Protein AF-A0A3N1UM34-F1 (afdb_monomer_lite)

Foldseek 3Di:
DDDPPPPPPQDAQFALDLVSLLVLCCVQPVVCNVVLVVQCVVLVVVCVVVVHCVSVSVSSLVSSLVSLQSSPVVSVVLLVVLVVCLVPDDDPVVNVVSVVVNVVSSVVSSVSSVHPPDDD

Sequence (120 aa):
MSQPAHEPAVVPQPPVQAEAIRIVLAQVAPHLLPQFDQDRAAATARARAETSPTPLRVFAEAWAVEVAIARHPETVTRLRELEAAAVEETDVRAAMEIAAEVSAIRRAAAAEAGVGGAAR

Secondary structure (DSSP, 8-state):
-PPP--PPPPPPPPPS-HHHHHHHHHHH-GGGHHHHHHHHHHHHHHHHHTT-SHHHHHHHHHHHHHHHHHT-HHHHHHHHHHHHHHHH---HHHHHHHHHHHHHHHHHHHHHTT-SS---

Structure (mmCIF, N/CA/C/O backbone):
data_AF-A0A3N1UM34-F1
#
_entry.id   AF-A0A3N1UM34-F1
#
loop_
_atom_site.group_PDB
_atom_site.id
_atom_site.type_symbol
_atom_site.label_atom_id
_atom_site.label_alt_id
_atom_site.label_comp_id
_atom_site.label_asym_id
_atom_site.label_entity_id
_atom_site.label_seq_id
_atom_site.pdbx_PDB_ins_code
_atom_site.Cartn_x
_atom_site.Cartn_y
_atom_site.Cartn_z
_atom_site.occupancy
_atom_site.B_iso_or_equiv
_atom_site.auth_seq_id
_atom_site.auth_comp_id
_atom_site.auth_asym_id
_atom_site.auth_atom_id
_atom_site.pdbx_PDB_model_num
ATOM 1 N N . MET A 1 1 ? -31.577 -25.358 14.833 1.00 39.88 1 MET A N 1
ATOM 2 C CA . MET A 1 1 ? -30.243 -25.611 14.252 1.00 39.88 1 MET A CA 1
ATOM 3 C C . MET A 1 1 ? -29.722 -24.277 13.756 1.00 39.88 1 MET A C 1
ATOM 5 O O . MET A 1 1 ? -30.267 -23.765 12.789 1.00 39.88 1 MET A O 1
ATOM 9 N N . SER A 1 2 ? -28.792 -23.657 14.480 1.00 44.78 2 SER A N 1
ATOM 10 C CA . SE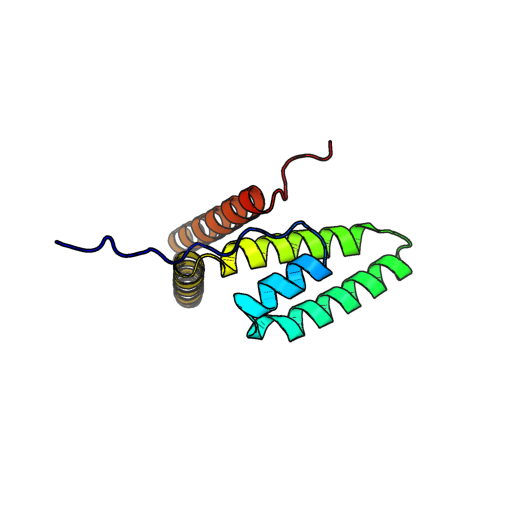R A 1 2 ? -28.229 -22.358 14.102 1.00 44.78 2 SER A CA 1
ATOM 11 C C . SER A 1 2 ? -27.140 -22.591 13.061 1.00 44.78 2 SER A C 1
ATOM 13 O O . SER A 1 2 ? -26.180 -23.310 13.326 1.00 44.78 2 SER A O 1
ATOM 15 N N . GLN A 1 3 ? -27.332 -22.051 11.862 1.00 45.94 3 GLN A N 1
ATOM 16 C CA . GLN A 1 3 ? -26.333 -22.088 10.801 1.00 45.94 3 GLN A CA 1
ATOM 17 C C . GLN A 1 3 ? -25.146 -21.211 11.232 1.00 45.94 3 GLN A C 1
ATOM 19 O O . GLN A 1 3 ? -25.390 -20.085 11.675 1.00 45.94 3 GLN A O 1
ATOM 24 N N . PRO A 1 4 ? -23.889 -21.691 11.179 1.00 48.09 4 PRO A N 1
ATOM 25 C CA . PRO A 1 4 ? -22.754 -20.833 11.479 1.00 48.09 4 PRO A CA 1
ATOM 26 C C . PRO A 1 4 ? -22.737 -19.720 10.432 1.00 48.09 4 PRO A C 1
ATOM 28 O O . PRO A 1 4 ? -22.865 -19.995 9.236 1.00 48.09 4 PRO A O 1
ATOM 31 N N . ALA A 1 5 ? -22.653 -18.470 10.889 1.00 50.97 5 ALA A N 1
ATOM 32 C CA . ALA A 1 5 ? -22.447 -17.330 10.013 1.00 50.97 5 ALA A CA 1
ATOM 33 C C . ALA A 1 5 ? -21.208 -17.630 9.161 1.00 50.97 5 ALA A C 1
ATOM 35 O O . ALA A 1 5 ? -20.115 -17.810 9.694 1.00 50.97 5 ALA A O 1
ATOM 36 N N . HIS A 1 6 ? -21.400 -17.796 7.854 1.00 49.53 6 HIS A N 1
ATOM 37 C CA . HIS A 1 6 ? -20.294 -17.938 6.924 1.00 49.53 6 HIS A CA 1
ATOM 38 C C . HIS A 1 6 ? -19.633 -16.565 6.861 1.00 49.53 6 HIS A C 1
ATOM 40 O O . HIS A 1 6 ? -20.128 -15.676 6.169 1.00 49.53 6 HIS A O 1
ATOM 46 N N . GLU A 1 7 ? -18.583 -16.360 7.657 1.00 56.12 7 GLU A N 1
ATOM 47 C CA . GLU A 1 7 ? -17.680 -15.237 7.439 1.00 56.12 7 GLU A CA 1
ATOM 48 C C . GLU A 1 7 ? -17.244 -15.321 5.970 1.00 56.12 7 GLU A C 1
ATOM 50 O O . GLU A 1 7 ? -16.780 -16.384 5.539 1.00 56.12 7 GLU A O 1
ATOM 55 N N . PRO A 1 8 ? -17.497 -14.284 5.152 1.00 56.66 8 PRO A N 1
ATOM 56 C CA . PRO A 1 8 ? -17.154 -14.338 3.743 1.00 56.66 8 PRO A CA 1
ATOM 57 C C . PRO A 1 8 ? -15.656 -14.613 3.625 1.00 56.66 8 PRO A C 1
ATOM 59 O O . PRO A 1 8 ? -14.844 -13.918 4.232 1.00 56.66 8 PRO A O 1
ATOM 62 N N . ALA A 1 9 ? -15.300 -15.659 2.876 1.00 62.03 9 ALA A N 1
ATOM 63 C CA . ALA A 1 9 ? -13.910 -16.030 2.672 1.00 62.03 9 ALA A CA 1
ATOM 64 C C . ALA A 1 9 ? -13.141 -14.822 2.123 1.00 62.03 9 ALA A C 1
ATOM 66 O O . ALA A 1 9 ? -13.460 -14.314 1.045 1.00 62.03 9 ALA A O 1
ATOM 67 N N . VAL A 1 10 ? -12.148 -14.358 2.884 1.00 80.00 10 VAL A N 1
ATOM 68 C CA . VAL A 1 10 ? -11.280 -13.251 2.482 1.00 80.00 10 VAL A CA 1
ATOM 69 C C . VAL A 1 10 ? -10.670 -13.609 1.127 1.00 80.00 10 VAL A C 1
ATOM 71 O O . VAL A 1 10 ? -10.092 -14.689 0.969 1.00 80.00 10 VAL A O 1
ATOM 74 N N . VAL A 1 11 ? -10.812 -12.719 0.136 1.00 91.88 11 VAL A N 1
ATOM 75 C CA . VAL A 1 11 ? -10.152 -12.862 -1.176 1.00 91.88 11 VAL A CA 1
ATOM 76 C C . VAL A 1 11 ? -8.675 -13.185 -0.918 1.00 91.88 11 VAL A C 1
ATOM 78 O O . VAL A 1 11 ? -8.121 -12.567 -0.022 1.00 91.88 11 VAL A O 1
ATOM 81 N N . PRO A 1 12 ? -8.005 -14.134 -1.589 1.00 94.31 12 PRO A N 1
ATOM 82 C CA . PRO A 1 12 ? -6.597 -14.438 -1.298 1.00 94.31 12 PRO A CA 1
ATOM 83 C C . PRO A 1 12 ? -5.626 -13.310 -1.684 1.00 94.31 12 PRO A C 1
ATOM 85 O O . PRO A 1 12 ? -5.909 -12.530 -2.595 1.00 94.31 12 PRO A O 1
ATOM 88 N N . GLN A 1 13 ? -4.458 -13.248 -1.030 1.00 96.69 13 GLN A N 1
ATOM 89 C CA . GLN A 1 13 ? -3.394 -12.307 -1.406 1.00 96.69 13 GLN A CA 1
ATOM 90 C C . GLN A 1 13 ? -2.863 -12.671 -2.799 1.00 96.69 13 GLN A C 1
ATOM 92 O O . GLN A 1 13 ? -2.467 -13.824 -3.007 1.00 96.69 13 GLN A O 1
ATOM 97 N N . PRO A 1 14 ? -2.826 -11.734 -3.765 1.00 96.81 14 PRO A N 1
ATOM 98 C CA . PRO A 1 14 ? -2.234 -12.015 -5.062 1.00 96.81 14 PRO A CA 1
ATOM 99 C C . PRO A 1 14 ? -0.706 -12.135 -4.956 1.00 96.81 14 PRO A C 1
ATOM 101 O O . PRO A 1 14 ? -0.091 -11.520 -4.082 1.00 96.81 14 PRO A O 1
ATOM 104 N N . PRO A 1 15 ? -0.056 -12.853 -5.888 1.00 96.88 15 PRO A N 1
ATOM 105 C CA . PRO A 1 15 ? 1.387 -12.731 -6.061 1.00 96.88 15 PRO A CA 1
ATOM 106 C C . PRO A 1 15 ? 1.762 -11.277 -6.394 1.00 96.88 15 PRO A C 1
ATOM 108 O O . PRO A 1 15 ? 0.976 -10.565 -7.023 1.00 96.88 15 PRO A O 1
ATOM 111 N N . VAL A 1 16 ? 2.981 -10.858 -6.033 1.00 96.81 16 VAL A N 1
ATOM 112 C CA . VAL A 1 16 ? 3.510 -9.494 -6.247 1.00 96.81 16 VAL A CA 1
ATOM 113 C C . VAL A 1 16 ? 3.833 -9.257 -7.734 1.00 96.81 16 VAL A C 1
ATOM 115 O O . VAL A 1 16 ? 4.981 -9.155 -8.158 1.00 96.81 16 VAL A O 1
ATOM 118 N N . GLN A 1 17 ? 2.787 -9.243 -8.558 1.00 96.25 17 GLN A N 1
ATOM 119 C CA . GLN A 1 17 ? 2.810 -9.097 -10.009 1.00 96.25 17 GLN A CA 1
ATOM 120 C C . GLN A 1 17 ? 1.683 -8.154 -10.424 1.00 96.25 17 GLN A C 1
ATOM 122 O O . GLN A 1 17 ? 0.533 -8.357 -10.039 1.00 96.25 17 GLN A O 1
ATOM 127 N N . ALA A 1 18 ? 1.997 -7.151 -11.248 1.00 95.69 18 ALA A N 1
ATOM 128 C CA . ALA A 1 18 ? 1.075 -6.060 -11.569 1.00 95.69 18 ALA A CA 1
ATOM 129 C C . ALA A 1 18 ? -0.312 -6.536 -12.041 1.00 95.69 18 ALA A C 1
ATOM 131 O O . ALA A 1 18 ? -1.324 -6.032 -11.567 1.00 95.69 18 ALA A O 1
ATOM 132 N N . GLU A 1 19 ? -0.380 -7.522 -12.940 1.00 97.69 19 GLU A N 1
ATOM 133 C CA . GLU A 1 19 ? -1.673 -7.980 -13.462 1.00 97.69 19 GLU A CA 1
ATOM 134 C C . GLU A 1 19 ? -2.491 -8.749 -12.415 1.00 97.69 19 GLU A C 1
ATOM 136 O O . GLU A 1 19 ? -3.688 -8.514 -12.271 1.00 97.69 19 GLU A O 1
ATOM 141 N N . ALA A 1 20 ? -1.847 -9.609 -11.619 1.00 98.06 20 ALA A N 1
ATOM 142 C CA . ALA A 1 20 ? -2.522 -10.331 -10.541 1.00 98.06 20 ALA A CA 1
ATOM 143 C C . ALA A 1 20 ? -3.058 -9.372 -9.467 1.00 98.06 20 ALA A C 1
ATOM 145 O O . ALA A 1 20 ? -4.188 -9.522 -9.002 1.00 98.06 20 ALA A O 1
ATOM 146 N N . ILE A 1 21 ? -2.270 -8.348 -9.127 1.00 98.56 21 ILE A N 1
ATOM 147 C CA . ILE A 1 21 ? -2.674 -7.271 -8.222 1.00 98.56 21 ILE A CA 1
ATOM 148 C C . ILE A 1 21 ? -3.887 -6.533 -8.791 1.00 98.56 21 ILE A C 1
ATOM 150 O O . ILE A 1 21 ? -4.878 -6.373 -8.086 1.00 98.56 21 ILE A O 1
ATOM 154 N N . ARG A 1 22 ? -3.856 -6.139 -10.070 1.00 98.31 22 ARG A N 1
ATOM 155 C CA . ARG A 1 22 ? -4.958 -5.414 -10.723 1.00 98.31 22 ARG A CA 1
ATOM 156 C C . ARG A 1 22 ? -6.271 -6.205 -10.710 1.00 98.31 22 ARG A C 1
ATOM 158 O O . ARG A 1 22 ? -7.323 -5.622 -10.457 1.00 98.31 22 ARG A O 1
ATOM 165 N N . ILE A 1 23 ? -6.214 -7.521 -10.940 1.00 98.25 23 ILE A N 1
ATOM 166 C CA . ILE A 1 23 ? -7.383 -8.419 -10.900 1.00 98.25 23 ILE A CA 1
ATOM 167 C C . ILE A 1 23 ? -8.021 -8.454 -9.508 1.00 98.25 23 ILE A C 1
ATOM 169 O O . ILE A 1 23 ? -9.247 -8.395 -9.392 1.00 98.25 23 ILE A O 1
ATOM 173 N N . VAL A 1 24 ? -7.216 -8.557 -8.447 1.00 98.12 24 VAL A N 1
ATOM 174 C CA . VAL A 1 24 ? -7.737 -8.549 -7.072 1.00 98.12 24 VAL A CA 1
ATOM 175 C C . VAL A 1 24 ? -8.218 -7.153 -6.684 1.00 98.12 24 VAL A C 1
ATOM 177 O O . VAL A 1 24 ? -9.295 -7.017 -6.109 1.00 98.12 24 VAL A O 1
ATOM 180 N N . LEU A 1 25 ? -7.486 -6.105 -7.064 1.00 97.94 25 LEU A N 1
ATOM 181 C CA . LEU A 1 25 ? -7.846 -4.715 -6.790 1.00 97.94 25 LEU A CA 1
ATOM 182 C C . LEU A 1 25 ? -9.214 -4.351 -7.380 1.00 97.94 25 LEU A C 1
ATOM 184 O O . LEU A 1 25 ? -10.004 -3.678 -6.725 1.00 97.94 25 LEU A O 1
ATOM 188 N N . ALA A 1 26 ? -9.537 -4.858 -8.573 1.00 97.94 26 ALA A N 1
ATOM 189 C CA . ALA A 1 26 ? -10.852 -4.683 -9.184 1.00 97.94 26 ALA A CA 1
ATOM 190 C C . ALA A 1 26 ? -12.004 -5.283 -8.355 1.00 97.94 26 ALA A C 1
ATOM 192 O O . ALA A 1 26 ? -13.138 -4.825 -8.476 1.00 97.94 26 ALA A O 1
ATOM 193 N N . GLN A 1 27 ? -11.727 -6.286 -7.516 1.00 96.69 27 GLN A N 1
ATOM 194 C CA . GLN A 1 27 ? -12.720 -6.919 -6.645 1.00 96.69 27 GLN A CA 1
ATOM 195 C C . GLN A 1 27 ? -12.862 -6.178 -5.314 1.00 96.69 27 GLN A C 1
ATOM 197 O O . GLN A 1 27 ? -13.980 -5.974 -4.850 1.00 96.69 27 GLN A O 1
ATOM 202 N N . VAL A 1 28 ? -11.743 -5.770 -4.703 1.00 96.31 28 VAL A N 1
ATOM 203 C CA . VAL A 1 28 ? -11.738 -5.253 -3.320 1.00 96.31 28 VAL A CA 1
ATOM 204 C C . VAL A 1 28 ? -11.761 -3.728 -3.224 1.00 96.31 28 VAL A C 1
ATOM 206 O O . VAL A 1 28 ? -12.310 -3.173 -2.278 1.00 96.31 28 VAL A O 1
ATOM 209 N N . ALA A 1 29 ? -11.202 -3.027 -4.210 1.00 96.44 29 ALA A N 1
ATOM 210 C CA . ALA A 1 29 ? -11.146 -1.568 -4.238 1.00 96.44 29 ALA A CA 1
ATOM 211 C C . ALA A 1 29 ? -11.122 -1.035 -5.685 1.00 96.44 29 ALA A C 1
ATOM 213 O O . ALA A 1 29 ? -10.154 -0.392 -6.099 1.00 96.44 29 ALA A O 1
ATOM 214 N N . PRO A 1 30 ? -12.197 -1.240 -6.476 1.00 97.62 30 PRO A N 1
ATOM 215 C CA . PRO A 1 30 ? -12.235 -0.844 -7.889 1.00 97.62 30 PRO A CA 1
ATOM 216 C C . PRO A 1 30 ? -12.021 0.660 -8.113 1.00 97.62 30 PRO A C 1
ATOM 218 O O . PRO A 1 30 ? -11.524 1.069 -9.160 1.00 97.62 30 PRO A O 1
ATOM 221 N N . HIS A 1 31 ? -12.343 1.490 -7.117 1.00 97.25 31 HIS A N 1
ATOM 222 C CA . HIS A 1 31 ? -12.107 2.934 -7.145 1.00 97.25 31 HIS A CA 1
ATOM 223 C C . HIS A 1 31 ? -10.615 3.314 -7.189 1.00 97.25 31 HIS A C 1
ATOM 225 O O . HIS A 1 31 ? -10.297 4.431 -7.588 1.00 97.25 31 HIS A O 1
ATOM 231 N N . LEU A 1 32 ? -9.703 2.401 -6.830 1.00 97.56 32 LEU A N 1
ATOM 232 C CA . LEU A 1 32 ? -8.253 2.613 -6.884 1.00 97.56 32 LEU A CA 1
ATOM 233 C C . LEU A 1 32 ? -7.626 2.229 -8.234 1.00 97.56 32 LEU A C 1
ATOM 235 O O . LEU A 1 32 ? -6.462 2.548 -8.470 1.00 97.56 32 LEU A O 1
ATOM 239 N N . LEU A 1 33 ? -8.370 1.590 -9.148 1.00 98.50 33 LEU A N 1
ATOM 240 C CA . LEU A 1 33 ? -7.850 1.185 -10.463 1.00 98.50 33 LEU A CA 1
ATOM 241 C C . LEU A 1 33 ? -7.261 2.348 -11.287 1.00 98.50 33 LEU A C 1
ATOM 243 O O . LEU A 1 33 ? -6.198 2.154 -11.878 1.00 98.50 33 LEU A O 1
ATOM 247 N N . PRO A 1 34 ? -7.867 3.556 -11.321 1.00 98.56 34 PRO A N 1
ATOM 248 C CA . PRO A 1 34 ? -7.269 4.682 -12.033 1.00 98.56 34 PRO A CA 1
ATOM 249 C C . PRO A 1 34 ? -5.903 5.087 -11.465 1.00 98.56 34 PRO A C 1
ATOM 251 O O . PRO A 1 34 ? -4.980 5.337 -12.237 1.00 98.56 34 PRO A O 1
ATOM 254 N N . GLN A 1 35 ? -5.752 5.105 -10.135 1.00 98.69 35 GLN A N 1
ATOM 255 C CA . GLN A 1 35 ? -4.478 5.424 -9.484 1.00 98.69 35 GLN A CA 1
ATOM 256 C C . GLN A 1 35 ? -3.436 4.333 -9.754 1.00 98.69 35 GLN A C 1
ATOM 258 O O . GLN A 1 35 ? -2.300 4.642 -10.102 1.00 98.69 35 GLN A O 1
ATOM 263 N N . PHE A 1 36 ? -3.836 3.060 -9.690 1.00 98.69 36 PHE A N 1
ATOM 264 C CA . PHE A 1 36 ? -2.974 1.929 -10.038 1.00 98.69 36 PHE A CA 1
ATOM 265 C C . PHE A 1 36 ? -2.414 2.054 -11.459 1.00 98.69 36 PHE A C 1
ATOM 267 O O . PHE A 1 36 ? -1.213 1.889 -11.683 1.00 98.69 36 PHE A O 1
ATOM 274 N N . ASP A 1 37 ? -3.275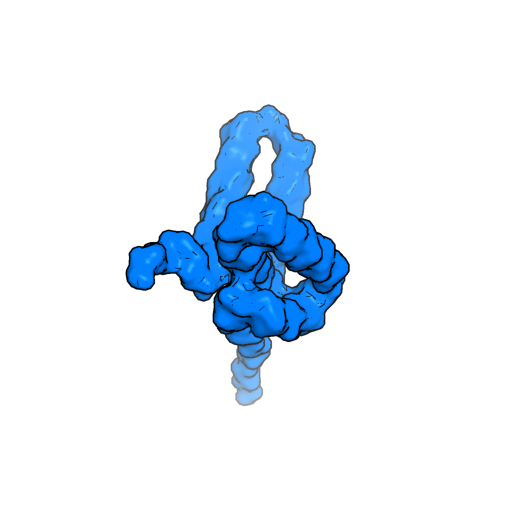 2.361 -12.432 1.00 98.50 37 ASP A N 1
ATOM 275 C CA . ASP A 1 37 ? -2.870 2.488 -13.830 1.00 98.50 37 ASP A CA 1
ATOM 276 C C . ASP A 1 37 ? -1.940 3.704 -14.048 1.00 98.50 37 ASP A C 1
ATOM 278 O O . ASP A 1 37 ? -0.973 3.602 -14.813 1.00 98.50 37 ASP A O 1
ATOM 282 N N . GLN A 1 38 ? -2.162 4.813 -13.330 1.00 98.69 38 GLN A N 1
ATOM 283 C CA . GLN A 1 38 ? -1.269 5.982 -13.331 1.00 98.69 38 GLN A CA 1
ATOM 284 C C . GLN A 1 38 ? 0.108 5.662 -12.734 1.00 98.69 38 GLN A C 1
ATOM 286 O O . GLN A 1 38 ? 1.134 5.939 -13.363 1.00 98.69 38 GLN A O 1
ATOM 291 N N . ASP A 1 39 ? 0.148 5.025 -11.565 1.00 98.62 39 ASP A N 1
ATOM 292 C CA . ASP A 1 39 ? 1.394 4.655 -10.892 1.00 98.62 39 ASP A CA 1
ATOM 293 C C . ASP A 1 39 ? 2.197 3.646 -11.718 1.00 98.62 39 ASP A C 1
ATOM 295 O O . ASP A 1 39 ? 3.421 3.755 -11.823 1.00 98.62 39 ASP A O 1
ATOM 299 N N . ARG A 1 40 ? 1.516 2.703 -12.385 1.00 98.44 40 ARG A N 1
ATOM 300 C CA . ARG A 1 40 ? 2.142 1.745 -13.305 1.00 98.44 40 ARG A CA 1
ATOM 301 C C . ARG A 1 40 ? 2.822 2.451 -14.475 1.00 98.44 40 ARG A C 1
ATOM 303 O O . ARG A 1 40 ? 3.949 2.101 -14.844 1.00 98.44 40 ARG A O 1
ATOM 310 N N . ALA A 1 41 ? 2.152 3.440 -15.066 1.00 98.50 41 ALA A N 1
ATOM 311 C CA . ALA A 1 41 ? 2.721 4.247 -16.140 1.00 98.50 41 ALA A CA 1
ATOM 312 C C . ALA A 1 41 ? 3.942 5.047 -15.653 1.00 98.50 41 ALA A C 1
ATOM 314 O O . ALA A 1 41 ? 4.988 5.026 -16.308 1.00 98.50 41 ALA A O 1
ATOM 315 N N . ALA A 1 42 ? 3.852 5.675 -14.476 1.00 98.50 42 ALA A N 1
ATOM 316 C CA . ALA A 1 42 ? 4.955 6.420 -13.871 1.00 98.50 42 ALA A CA 1
ATOM 317 C C . ALA A 1 42 ? 6.164 5.519 -13.558 1.00 98.50 42 ALA A C 1
ATOM 319 O O . ALA A 1 42 ? 7.298 5.857 -13.905 1.00 98.50 42 ALA A O 1
ATOM 320 N N . ALA A 1 43 ? 5.935 4.343 -12.969 1.00 98.38 43 ALA A N 1
ATOM 321 C CA . ALA A 1 43 ? 6.978 3.363 -12.677 1.00 98.38 43 ALA A CA 1
ATOM 322 C C . ALA A 1 43 ? 7.649 2.838 -13.956 1.00 98.38 43 ALA A C 1
ATOM 324 O O . ALA A 1 43 ? 8.870 2.707 -14.003 1.00 98.38 43 ALA A O 1
ATOM 325 N N . THR A 1 44 ? 6.875 2.613 -15.023 1.00 98.44 44 THR A N 1
ATOM 326 C CA . THR A 1 44 ? 7.405 2.209 -16.336 1.00 98.44 44 THR A CA 1
ATOM 327 C C . THR A 1 44 ? 8.286 3.299 -16.947 1.00 98.44 44 THR A C 1
ATOM 329 O O . THR A 1 44 ? 9.358 3.001 -17.477 1.00 98.44 44 THR A O 1
ATOM 332 N N . ALA A 1 45 ? 7.865 4.565 -16.870 1.00 98.44 45 ALA A N 1
ATOM 333 C CA . ALA A 1 45 ? 8.655 5.691 -17.361 1.00 98.44 45 ALA A CA 1
ATOM 334 C C . ALA A 1 45 ? 9.980 5.828 -16.593 1.00 98.44 45 ALA A C 1
ATOM 336 O O . ALA A 1 45 ? 11.034 5.945 -17.218 1.00 98.44 45 ALA A O 1
ATOM 337 N N . ARG A 1 46 ? 9.943 5.728 -15.256 1.00 98.25 46 ARG A N 1
ATOM 338 C CA . ARG A 1 46 ? 11.146 5.752 -14.403 1.00 98.25 46 ARG A CA 1
ATOM 339 C C . ARG A 1 46 ? 12.084 4.587 -14.697 1.00 98.25 46 ARG A C 1
ATOM 341 O O . ARG A 1 46 ? 13.268 4.807 -14.914 1.00 98.25 46 ARG A O 1
ATOM 348 N N . ALA A 1 47 ? 11.555 3.368 -14.808 1.00 98.25 47 ALA A N 1
ATOM 349 C CA . ALA A 1 47 ? 12.351 2.183 -15.122 1.00 98.25 47 ALA A CA 1
ATOM 350 C C . ALA A 1 47 ? 13.116 2.323 -16.448 1.00 98.25 47 ALA A C 1
ATOM 352 O O . ALA A 1 47 ? 14.269 1.908 -16.549 1.00 98.25 47 ALA A O 1
ATOM 353 N N . ARG A 1 48 ? 12.497 2.950 -17.459 1.00 98.25 48 ARG A N 1
ATOM 354 C CA . ARG A 1 48 ? 13.152 3.257 -18.739 1.00 98.25 48 ARG A CA 1
ATOM 355 C C . ARG A 1 48 ? 14.209 4.347 -18.599 1.00 98.25 48 ARG A C 1
ATOM 357 O O . ARG A 1 48 ? 15.311 4.167 -19.100 1.00 98.25 48 ARG A O 1
ATOM 364 N N . ALA A 1 49 ? 13.882 5.449 -17.925 1.00 98.31 49 ALA A N 1
ATOM 365 C CA . ALA A 1 49 ? 14.806 6.565 -17.729 1.00 98.31 49 ALA A CA 1
ATOM 366 C C . ALA A 1 49 ? 16.068 6.141 -16.957 1.00 98.31 49 ALA A C 1
ATOM 368 O O . ALA A 1 49 ? 17.172 6.556 -17.293 1.00 98.31 49 ALA A O 1
ATOM 369 N N . GLU A 1 50 ? 15.905 5.273 -15.962 1.00 97.69 50 GLU A N 1
ATOM 370 C CA . GLU A 1 50 ? 16.984 4.780 -15.103 1.00 97.69 50 GLU A CA 1
ATOM 371 C C . GLU A 1 50 ? 17.637 3.493 -15.635 1.00 97.69 50 GLU A C 1
ATOM 373 O O . GLU A 1 50 ? 18.621 3.029 -15.067 1.00 97.69 50 GLU A O 1
ATOM 378 N N . THR A 1 51 ? 17.092 2.887 -16.701 1.00 97.75 51 THR A N 1
ATOM 379 C CA . THR A 1 51 ? 17.479 1.547 -17.194 1.00 97.75 51 THR A CA 1
ATOM 380 C C . THR A 1 51 ? 17.531 0.514 -16.056 1.00 97.75 51 THR A C 1
ATOM 382 O O . THR A 1 51 ? 18.467 -0.272 -15.920 1.00 97.75 51 THR A O 1
ATOM 385 N N . SER A 1 52 ? 16.517 0.539 -15.191 1.00 96.81 52 SER A N 1
ATOM 386 C CA . SER A 1 52 ? 16.484 -0.203 -13.930 1.00 96.81 52 SER A CA 1
ATOM 387 C C . SER A 1 52 ? 15.114 -0.844 -13.717 1.00 96.81 52 SER A C 1
ATOM 389 O O . SER A 1 52 ? 14.098 -0.174 -13.894 1.00 96.81 52 SER A O 1
ATOM 391 N N . PRO A 1 53 ? 15.030 -2.121 -13.297 1.00 95.62 53 PRO A N 1
ATOM 392 C CA . PRO A 1 53 ? 13.751 -2.755 -12.974 1.00 95.62 53 PRO A CA 1
ATOM 393 C C . PRO A 1 53 ? 13.197 -2.317 -11.608 1.00 95.62 53 PRO A C 1
ATOM 395 O O . PRO A 1 53 ? 12.042 -2.599 -11.289 1.00 95.62 53 PRO A O 1
ATOM 398 N N . THR A 1 54 ? 14.003 -1.634 -10.790 1.00 96.88 54 THR A N 1
ATOM 399 C CA . THR A 1 54 ? 13.659 -1.276 -9.408 1.00 96.88 54 THR A CA 1
ATOM 400 C C . THR A 1 54 ? 12.344 -0.497 -9.284 1.00 96.88 54 THR A C 1
ATOM 402 O O . THR A 1 54 ? 11.541 -0.890 -8.438 1.00 96.88 54 THR A O 1
ATOM 405 N N . PRO A 1 55 ? 12.042 0.526 -10.112 1.00 98.00 55 PRO A N 1
ATOM 406 C CA . PRO A 1 55 ? 10.778 1.257 -10.000 1.00 98.00 55 PRO A CA 1
ATOM 407 C C . PRO A 1 55 ? 9.538 0.373 -10.183 1.00 98.00 55 PRO A C 1
ATOM 409 O O . PRO A 1 55 ? 8.546 0.565 -9.486 1.00 98.00 55 PRO A O 1
ATOM 412 N N . LEU A 1 56 ? 9.594 -0.627 -11.074 1.00 97.88 56 LEU A N 1
ATOM 413 C CA . LEU A 1 56 ? 8.491 -1.573 -11.283 1.00 97.88 56 LEU A CA 1
ATOM 414 C C . LEU A 1 56 ? 8.339 -2.551 -10.115 1.00 97.88 56 LEU A C 1
ATOM 416 O O . LEU A 1 56 ? 7.213 -2.882 -9.748 1.00 97.88 56 LEU A O 1
ATOM 420 N N . ARG A 1 57 ? 9.454 -2.985 -9.512 1.00 96.88 57 ARG A N 1
ATOM 421 C CA . ARG A 1 57 ? 9.426 -3.815 -8.300 1.00 96.88 57 ARG A CA 1
ATOM 422 C C . ARG A 1 57 ? 8.795 -3.056 -7.132 1.00 96.88 57 ARG A C 1
ATOM 424 O O . ARG A 1 57 ? 7.851 -3.560 -6.539 1.00 96.88 57 ARG A O 1
ATOM 431 N N . VAL A 1 58 ? 9.257 -1.832 -6.865 1.00 97.00 58 VAL A N 1
ATOM 432 C CA . VAL A 1 58 ? 8.715 -0.973 -5.796 1.00 97.00 58 VAL A CA 1
ATOM 433 C C . VAL A 1 58 ? 7.228 -0.692 -6.017 1.00 97.00 58 VAL A C 1
ATOM 435 O O . VAL A 1 58 ? 6.445 -0.748 -5.075 1.00 97.00 58 VAL A O 1
ATOM 438 N N . PHE A 1 59 ? 6.819 -0.445 -7.265 1.00 98.25 59 PHE A N 1
ATOM 439 C CA . PHE A 1 59 ? 5.409 -0.305 -7.629 1.00 98.25 59 PHE A CA 1
ATOM 440 C C . PHE A 1 59 ? 4.588 -1.552 -7.268 1.00 98.25 59 PHE A C 1
ATOM 442 O O . PHE A 1 59 ? 3.552 -1.434 -6.616 1.00 98.25 59 PHE A O 1
ATOM 449 N N . ALA A 1 60 ? 5.042 -2.741 -7.676 1.00 98.00 60 ALA A N 1
ATOM 450 C CA . ALA A 1 60 ? 4.317 -3.980 -7.412 1.00 98.00 60 ALA A CA 1
ATOM 451 C C . ALA A 1 60 ? 4.244 -4.284 -5.908 1.00 98.00 60 ALA A C 1
ATOM 453 O O . ALA A 1 60 ? 3.191 -4.679 -5.419 1.00 98.00 60 ALA A O 1
ATOM 454 N N . GLU A 1 61 ? 5.335 -4.056 -5.173 1.00 98.00 61 GLU A N 1
ATOM 455 C CA . GLU A 1 61 ? 5.391 -4.204 -3.717 1.00 98.00 61 GLU A CA 1
ATOM 456 C C . GLU A 1 61 ? 4.398 -3.268 -3.019 1.00 98.00 61 GLU A C 1
ATOM 458 O O . GLU A 1 61 ? 3.572 -3.737 -2.238 1.00 98.00 61 GLU A O 1
ATOM 463 N N . ALA A 1 62 ? 4.411 -1.971 -3.343 1.00 97.94 62 ALA A N 1
ATOM 464 C CA . ALA A 1 62 ? 3.503 -0.991 -2.746 1.00 97.94 62 ALA A CA 1
ATOM 465 C C . ALA A 1 62 ? 2.031 -1.374 -2.958 1.00 97.94 62 ALA A C 1
ATOM 467 O O . ALA A 1 62 ? 1.249 -1.415 -2.009 1.00 97.94 62 ALA A O 1
ATOM 468 N N . TRP A 1 63 ? 1.661 -1.744 -4.184 1.00 98.50 63 TRP A N 1
ATOM 469 C CA . TRP A 1 63 ? 0.283 -2.118 -4.490 1.00 98.50 63 TRP A CA 1
ATOM 470 C C . TRP A 1 63 ? -0.124 -3.494 -3.954 1.00 98.50 63 TRP A C 1
ATOM 472 O O . TRP A 1 63 ? -1.305 -3.713 -3.689 1.00 98.50 63 TRP A O 1
ATOM 482 N N . ALA A 1 64 ? 0.820 -4.412 -3.730 1.00 98.25 64 ALA A N 1
ATOM 483 C CA . ALA A 1 64 ? 0.538 -5.651 -3.012 1.00 98.25 64 ALA A CA 1
ATOM 484 C C . ALA A 1 64 ? 0.168 -5.381 -1.542 1.00 98.25 64 ALA A C 1
ATOM 486 O O . ALA A 1 64 ? -0.730 -6.045 -1.021 1.00 98.25 64 ALA A O 1
ATOM 487 N N . VAL A 1 65 ? 0.798 -4.388 -0.898 1.00 98.12 65 VAL A N 1
ATOM 488 C CA . VAL A 1 65 ? 0.430 -3.932 0.456 1.00 98.12 65 VAL A CA 1
ATOM 489 C C . VAL A 1 65 ? -0.945 -3.263 0.467 1.00 98.12 65 VAL A C 1
ATOM 491 O O . VAL A 1 65 ? -1.754 -3.564 1.342 1.00 98.12 65 VAL A O 1
ATOM 494 N N . GLU A 1 66 ? -1.246 -2.402 -0.511 1.00 98.00 66 GLU A N 1
ATOM 495 C CA . GLU A 1 66 ? -2.581 -1.791 -0.625 1.00 98.00 66 GLU A CA 1
ATOM 496 C C . GLU A 1 66 ? -3.678 -2.845 -0.801 1.00 98.00 66 GLU A C 1
ATOM 498 O O . GLU A 1 66 ? -4.722 -2.770 -0.157 1.00 98.00 66 GLU A O 1
ATOM 503 N N . VAL A 1 67 ? -3.436 -3.870 -1.625 1.00 98.12 67 VAL A N 1
ATOM 504 C CA . VAL A 1 67 ? -4.378 -4.986 -1.771 1.00 98.12 67 VAL A CA 1
ATOM 505 C C . VAL A 1 67 ? -4.519 -5.774 -0.471 1.00 98.12 67 VAL A C 1
ATOM 507 O O . VAL A 1 67 ? -5.646 -6.109 -0.112 1.00 98.12 67 VAL A O 1
ATOM 510 N N . ALA A 1 68 ? -3.426 -6.042 0.250 1.00 97.50 68 ALA A N 1
ATOM 511 C CA . ALA A 1 68 ? -3.495 -6.718 1.544 1.00 97.50 68 ALA A CA 1
ATOM 512 C C . ALA A 1 68 ? -4.406 -5.954 2.518 1.00 97.50 68 ALA A C 1
ATOM 514 O O . ALA A 1 68 ? -5.263 -6.562 3.140 1.00 97.50 68 ALA A O 1
ATOM 515 N N . ILE A 1 69 ? -4.316 -4.622 2.567 1.00 97.44 69 ILE A N 1
ATOM 516 C CA . ILE A 1 69 ? -5.216 -3.782 3.377 1.00 97.44 69 ILE A CA 1
ATOM 517 C C . ILE A 1 69 ? -6.654 -3.834 2.859 1.00 97.44 69 ILE A C 1
ATOM 519 O O . ILE A 1 69 ? -7.580 -4.070 3.628 1.00 97.44 69 ILE A O 1
ATOM 523 N N . ALA A 1 70 ? -6.858 -3.619 1.559 1.00 96.69 70 ALA A N 1
ATOM 524 C CA . ALA A 1 70 ? -8.187 -3.493 0.966 1.00 96.69 70 ALA A CA 1
ATOM 525 C C . ALA A 1 70 ? -9.025 -4.779 1.054 1.00 96.69 70 ALA A C 1
ATOM 527 O O . ALA A 1 70 ? -10.253 -4.718 1.034 1.00 96.69 70 ALA A O 1
ATOM 528 N N . ARG A 1 71 ? -8.374 -5.942 1.161 1.00 95.94 71 ARG A N 1
ATOM 529 C CA . ARG A 1 71 ? -9.025 -7.244 1.365 1.00 95.94 71 ARG A CA 1
ATOM 530 C C . ARG A 1 71 ? -9.659 -7.400 2.755 1.00 95.94 71 ARG A C 1
ATOM 532 O O . ARG A 1 71 ? -10.490 -8.291 2.907 1.00 95.94 71 ARG A O 1
ATOM 539 N N . HIS A 1 72 ? -9.313 -6.532 3.710 1.00 95.88 72 HIS A N 1
ATOM 540 C CA . HIS A 1 72 ? -9.750 -6.555 5.112 1.00 95.88 72 HIS A CA 1
ATOM 541 C C . HIS A 1 72 ? -10.564 -5.287 5.449 1.00 95.88 72 HIS A C 1
ATOM 543 O O . HIS A 1 72 ? -9.987 -4.260 5.827 1.00 95.88 72 HIS A O 1
ATOM 549 N N . PRO A 1 73 ? -11.905 -5.297 5.293 1.00 92.88 73 PRO A N 1
ATOM 550 C CA . PRO A 1 73 ? -12.743 -4.102 5.451 1.00 92.88 73 PRO A CA 1
ATOM 551 C C . PRO A 1 73 ? -12.614 -3.412 6.815 1.00 92.88 73 PRO A C 1
ATOM 553 O O . PRO A 1 73 ? -12.652 -2.186 6.894 1.00 92.88 73 PRO A O 1
ATOM 556 N N . GLU A 1 74 ? -12.426 -4.176 7.887 1.00 94.75 74 GLU A N 1
ATOM 557 C CA . GLU A 1 74 ? -12.195 -3.666 9.237 1.00 94.75 74 GLU A CA 1
ATOM 558 C C . GLU A 1 74 ? -10.873 -2.899 9.349 1.00 94.75 74 GLU A C 1
ATOM 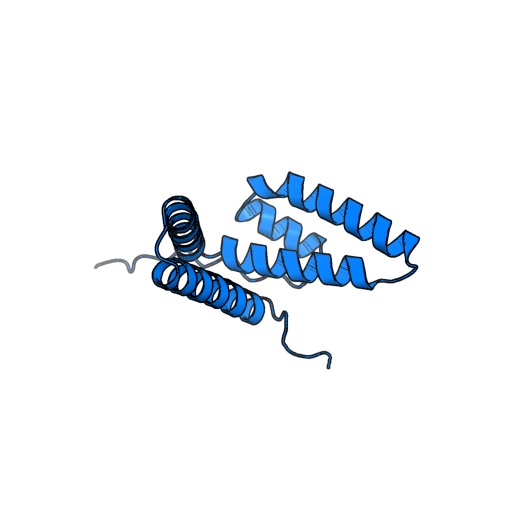560 O O . GLU A 1 74 ? -10.823 -1.850 9.992 1.00 94.75 74 GLU A O 1
ATOM 565 N N . THR A 1 75 ? -9.830 -3.352 8.649 1.00 96.25 75 THR A N 1
ATOM 566 C CA . THR A 1 75 ? -8.542 -2.650 8.583 1.00 96.25 75 THR A CA 1
ATOM 567 C C . THR A 1 75 ? -8.682 -1.340 7.808 1.00 96.25 75 THR A C 1
ATOM 569 O O . THR A 1 75 ? -8.149 -0.311 8.227 1.00 96.25 75 THR A O 1
ATOM 572 N N . VAL A 1 76 ? -9.446 -1.344 6.709 1.00 95.94 76 VAL A N 1
ATOM 573 C CA . VAL A 1 76 ? -9.759 -0.126 5.941 1.00 95.94 76 VAL A CA 1
ATOM 574 C C . VAL A 1 76 ? -10.527 0.882 6.795 1.00 95.94 76 VAL A C 1
ATOM 576 O O . VAL A 1 76 ? -10.169 2.060 6.813 1.00 95.94 76 VAL A O 1
ATOM 579 N N . THR A 1 77 ? -11.562 0.442 7.515 1.00 96.75 77 THR A N 1
ATOM 580 C CA . THR A 1 77 ? -12.316 1.310 8.432 1.00 96.75 77 THR A CA 1
ATOM 581 C C . THR A 1 77 ? -11.400 1.890 9.501 1.00 96.75 77 THR A C 1
ATOM 583 O O . THR A 1 77 ? -11.398 3.104 9.696 1.00 96.75 77 THR A O 1
ATOM 586 N N . ARG A 1 78 ? -10.555 1.060 10.125 1.00 97.38 78 ARG A N 1
ATOM 587 C CA . ARG A 1 78 ? -9.637 1.525 11.165 1.00 97.38 78 ARG A CA 1
ATOM 588 C C . ARG A 1 78 ? -8.640 2.561 10.648 1.00 97.38 78 ARG A C 1
ATOM 590 O O . ARG A 1 78 ? -8.410 3.563 11.317 1.00 97.38 78 ARG A O 1
ATOM 597 N N . LEU A 1 79 ? -8.077 2.362 9.454 1.00 96.62 79 LEU A N 1
ATOM 598 C CA . LEU A 1 79 ? -7.193 3.355 8.835 1.00 96.62 79 LEU A CA 1
ATOM 599 C C . LEU A 1 79 ? -7.906 4.687 8.596 1.00 96.62 79 LEU A C 1
ATOM 601 O O . LEU A 1 79 ? -7.347 5.727 8.922 1.00 96.62 79 LEU A O 1
ATOM 605 N N . ARG A 1 80 ? -9.149 4.667 8.104 1.00 96.00 80 ARG A N 1
ATOM 606 C CA . ARG A 1 80 ? -9.934 5.895 7.892 1.00 96.00 80 ARG A CA 1
ATOM 607 C C . ARG A 1 80 ? -10.236 6.630 9.195 1.00 96.00 80 ARG A C 1
ATOM 609 O O . ARG A 1 80 ? -10.190 7.855 9.221 1.00 96.00 80 ARG A O 1
ATOM 616 N N . GLU A 1 81 ? -10.537 5.903 10.269 1.00 97.25 81 GLU A N 1
ATOM 617 C CA . GLU A 1 81 ? -10.725 6.491 11.602 1.00 97.25 81 GLU A CA 1
ATOM 618 C C . GLU A 1 81 ? -9.442 7.156 12.113 1.00 97.25 81 GLU A C 1
ATOM 620 O O . GLU A 1 81 ? -9.494 8.273 12.622 1.00 97.25 81 GLU A O 1
ATOM 625 N N . LEU A 1 82 ? -8.294 6.491 11.950 1.00 97.19 82 LEU A N 1
ATOM 626 C CA . LEU A 1 82 ? -6.985 7.025 12.335 1.00 97.19 82 LEU A CA 1
ATOM 627 C C . LEU A 1 82 ? -6.613 8.264 11.513 1.00 97.19 82 LEU A C 1
ATOM 629 O O . LEU A 1 82 ? -6.144 9.250 12.073 1.00 97.19 82 LEU A O 1
ATOM 63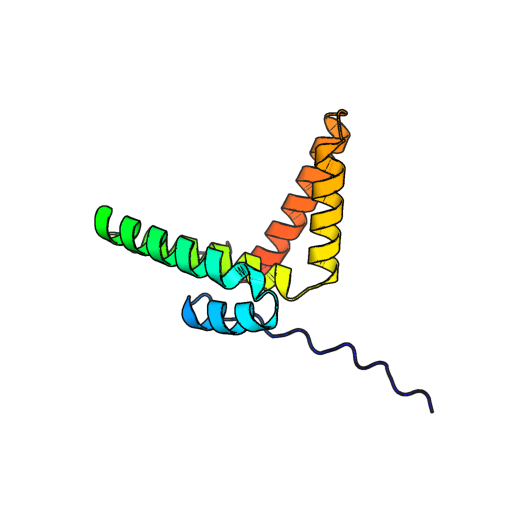3 N N . GLU A 1 83 ? -6.854 8.240 10.202 1.00 94.44 83 GLU A N 1
ATOM 634 C CA . GLU A 1 83 ? -6.635 9.382 9.309 1.00 94.44 83 GLU A CA 1
ATOM 635 C C . GLU A 1 83 ? -7.534 10.568 9.681 1.00 94.44 83 GLU A C 1
ATOM 637 O O . GLU A 1 83 ? -7.056 11.698 9.740 1.00 94.44 83 GLU A O 1
ATOM 642 N N . ALA A 1 84 ? -8.811 10.325 9.995 1.00 95.44 84 ALA A N 1
ATOM 643 C CA . ALA A 1 84 ? -9.726 11.367 10.456 1.00 95.44 84 ALA A CA 1
ATOM 644 C C . ALA A 1 84 ? -9.305 11.948 11.817 1.00 95.44 84 ALA A C 1
ATOM 646 O O . ALA A 1 84 ? -9.331 13.163 11.995 1.00 95.44 84 ALA A O 1
ATOM 647 N N . ALA A 1 85 ? -8.873 11.102 12.757 1.00 94.88 85 ALA A N 1
ATOM 648 C CA . ALA A 1 85 ? -8.366 11.547 14.053 1.00 94.88 85 ALA A CA 1
ATOM 649 C C . ALA A 1 85 ? -7.083 12.383 13.910 1.00 94.88 85 ALA A C 1
ATOM 651 O O . ALA A 1 85 ? -6.938 13.401 14.580 1.00 94.88 85 ALA A O 1
ATOM 652 N N . ALA A 1 86 ? -6.180 12.003 12.999 1.00 93.06 86 ALA A N 1
ATOM 653 C CA . ALA A 1 86 ? -4.927 12.719 12.764 1.00 93.06 86 ALA A CA 1
ATOM 654 C C . ALA A 1 86 ? -5.126 14.160 12.265 1.00 93.06 86 ALA A C 1
ATOM 656 O O . ALA A 1 86 ? -4.273 15.006 12.519 1.00 93.06 86 ALA A O 1
ATOM 657 N N . VAL A 1 87 ? -6.218 14.441 11.543 1.00 92.81 87 VAL A N 1
ATOM 658 C CA . VAL A 1 87 ? -6.513 15.782 11.005 1.00 92.81 87 VAL A CA 1
ATOM 659 C C . VAL A 1 87 ? -6.852 16.782 12.112 1.00 92.81 87 VAL A C 1
ATOM 661 O O . VAL A 1 87 ? -6.476 17.948 12.011 1.00 92.81 87 VAL A O 1
ATOM 664 N N . GLU A 1 88 ? -7.540 16.333 13.160 1.00 91.56 88 GLU A N 1
ATOM 665 C CA . GLU A 1 88 ? -8.016 17.188 14.257 1.00 91.56 88 GLU A CA 1
ATOM 666 C C . GLU A 1 88 ? -7.043 17.221 15.453 1.00 91.56 88 GLU A C 1
ATOM 668 O O . GLU A 1 88 ? -7.194 18.040 16.362 1.00 91.56 88 GLU A O 1
ATOM 673 N N . GLU A 1 89 ? -6.048 16.329 15.477 1.00 93.62 89 GLU A N 1
ATOM 674 C CA . GLU A 1 89 ? -5.156 16.158 16.621 1.00 93.62 89 GLU A CA 1
ATOM 675 C C . GLU A 1 89 ? -4.086 17.257 16.705 1.00 93.62 89 GLU A C 1
ATOM 677 O O . GLU A 1 89 ? -3.377 17.564 15.745 1.00 93.62 89 GLU A O 1
ATOM 682 N N . THR A 1 90 ? -3.932 17.829 17.899 1.00 93.12 90 THR A N 1
ATOM 683 C CA . THR A 1 90 ? -2.962 18.898 18.188 1.00 93.12 90 THR A CA 1
ATOM 684 C C . THR A 1 90 ? -1.970 18.516 19.287 1.00 93.12 90 THR A C 1
ATOM 686 O O . THR A 1 90 ? -0.923 19.156 19.421 1.00 93.12 90 THR A O 1
ATOM 689 N N . ASP A 1 91 ? -2.245 17.454 20.049 1.00 96.81 91 ASP A N 1
ATOM 690 C CA . ASP A 1 91 ? -1.314 16.865 21.001 1.00 96.81 91 ASP A CA 1
ATOM 691 C C . ASP A 1 91 ? -0.305 15.966 20.273 1.00 96.81 91 ASP A C 1
ATOM 693 O O . ASP A 1 91 ? -0.639 14.983 19.610 1.00 96.81 91 ASP A O 1
ATOM 697 N N . VAL A 1 92 ? 0.980 16.296 20.425 1.00 95.00 92 VAL A N 1
ATOM 698 C CA . VAL A 1 92 ? 2.081 15.590 19.751 1.00 95.00 92 VAL A CA 1
ATOM 699 C C . VAL A 1 92 ? 2.138 14.112 20.136 1.00 95.00 92 VAL A C 1
ATOM 701 O O . VAL A 1 92 ? 2.480 13.277 19.302 1.00 95.00 92 VAL A O 1
ATOM 704 N N . ARG A 1 93 ? 1.827 13.755 21.384 1.00 95.88 93 ARG A N 1
ATOM 705 C CA . ARG A 1 93 ? 1.877 12.358 21.828 1.00 95.88 93 ARG A CA 1
ATOM 706 C C . ARG A 1 93 ? 0.711 11.571 21.238 1.00 95.88 93 ARG A C 1
ATOM 708 O O . ARG A 1 93 ? 0.956 10.485 20.725 1.00 95.88 93 ARG A O 1
ATOM 715 N N . ALA A 1 94 ? -0.498 12.125 21.234 1.00 94.50 94 ALA A N 1
ATOM 716 C CA . ALA A 1 94 ? -1.642 11.498 20.576 1.00 94.50 94 ALA A CA 1
ATOM 717 C C . ALA A 1 94 ? -1.399 11.324 19.062 1.00 94.50 94 ALA A C 1
ATOM 719 O O . ALA A 1 94 ? -1.619 10.243 18.517 1.00 94.50 94 ALA A O 1
ATOM 720 N N . ALA A 1 95 ? -0.811 12.324 18.395 1.00 94.81 95 ALA A N 1
ATOM 721 C CA . ALA A 1 95 ? -0.413 12.210 16.990 1.00 94.81 95 ALA A CA 1
ATOM 722 C C . ALA A 1 95 ? 0.623 11.089 16.756 1.00 94.81 95 ALA A C 1
ATOM 724 O O . ALA A 1 95 ? 0.538 10.345 15.775 1.00 94.81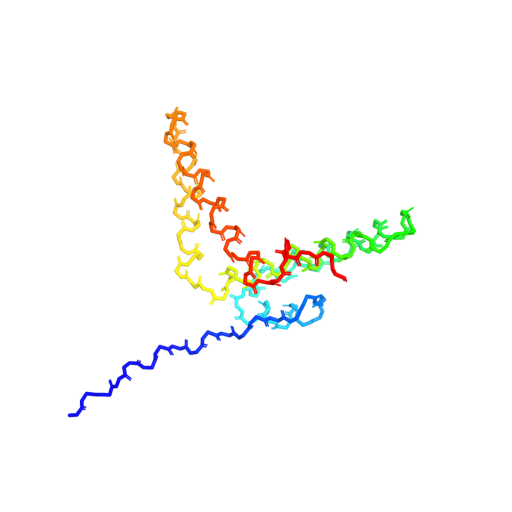 95 ALA A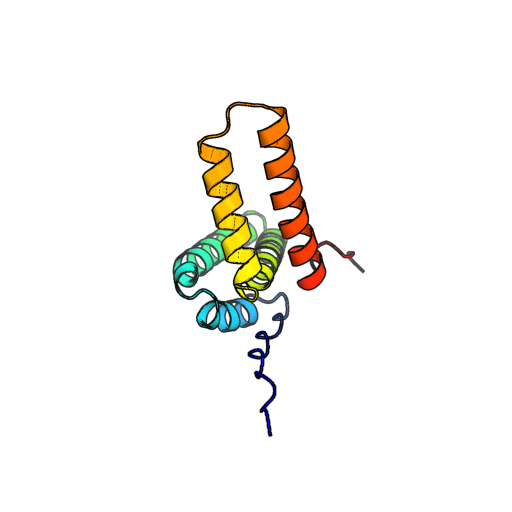 O 1
ATOM 725 N N . MET A 1 96 ? 1.589 10.926 17.667 1.00 96.00 96 MET A N 1
ATOM 726 C CA . MET A 1 96 ? 2.573 9.839 17.606 1.00 96.00 96 MET A CA 1
ATOM 727 C C . MET A 1 96 ? 1.944 8.457 17.827 1.00 96.00 96 MET A C 1
ATOM 729 O O . MET A 1 96 ? 2.366 7.496 17.184 1.00 96.00 96 MET A O 1
ATOM 733 N N . GLU A 1 97 ? 0.940 8.344 18.697 1.00 97.44 97 GLU A N 1
ATOM 734 C CA . GLU A 1 97 ? 0.187 7.102 18.917 1.00 97.44 97 GLU A CA 1
ATOM 735 C C . GLU A 1 97 ? -0.602 6.702 17.661 1.00 97.44 97 GLU A C 1
ATOM 737 O O . GLU A 1 97 ? -0.497 5.559 17.210 1.00 97.44 97 GLU A O 1
ATOM 742 N N . ILE A 1 98 ? -1.286 7.659 17.023 1.00 97.19 98 ILE A N 1
ATOM 743 C CA . ILE A 1 98 ? -1.983 7.445 15.744 1.00 97.19 98 ILE A CA 1
ATOM 744 C C . ILE A 1 98 ? -0.997 6.981 14.664 1.00 97.19 98 ILE A C 1
ATOM 746 O O . ILE A 1 98 ? -1.221 5.969 13.994 1.00 97.19 98 ILE A O 1
ATOM 750 N N . ALA A 1 99 ? 0.135 7.677 14.515 1.00 96.19 99 ALA A N 1
ATOM 751 C CA . ALA A 1 99 ? 1.159 7.316 13.539 1.00 96.19 99 ALA A CA 1
ATOM 752 C C . ALA A 1 99 ? 1.747 5.916 13.798 1.00 96.19 99 ALA A C 1
ATOM 754 O O . ALA A 1 99 ? 2.001 5.161 12.853 1.00 96.19 99 ALA A O 1
ATOM 755 N N . ALA A 1 100 ? 1.946 5.544 15.067 1.00 97.56 100 ALA A N 1
ATOM 756 C CA . ALA A 1 100 ? 2.433 4.223 15.445 1.00 97.56 100 ALA A CA 1
ATOM 757 C C . ALA A 1 100 ? 1.445 3.116 15.049 1.00 97.56 100 ALA A C 1
ATOM 759 O O . ALA A 1 100 ? 1.874 2.076 14.537 1.00 97.56 100 ALA A O 1
ATOM 760 N N . GLU A 1 101 ? 0.144 3.348 15.225 1.00 97.94 101 GLU A N 1
ATOM 761 C CA . GLU A 1 101 ? -0.896 2.391 14.854 1.00 97.94 101 GLU A CA 1
ATOM 762 C C . GLU A 1 101 ? -1.033 2.243 13.333 1.00 97.94 101 GLU A C 1
ATOM 764 O O . GLU A 1 101 ? -0.994 1.121 12.821 1.00 97.94 101 GLU A O 1
ATOM 769 N N . VAL A 1 102 ? -1.064 3.353 12.585 1.00 97.12 102 VAL A N 1
ATOM 770 C CA . VAL A 1 102 ? -1.037 3.325 11.109 1.00 97.12 102 VAL A CA 1
ATOM 771 C C . VAL A 1 102 ? 0.188 2.553 10.614 1.00 97.12 102 VAL A C 1
ATOM 773 O O . VAL A 1 102 ? 0.088 1.691 9.737 1.00 97.12 102 VAL A O 1
ATOM 776 N N . SER A 1 103 ? 1.355 2.807 11.209 1.00 96.25 103 SER A N 1
ATOM 777 C CA . SER A 1 103 ? 2.590 2.100 10.869 1.00 96.25 103 SER A CA 1
ATOM 778 C C . SER A 1 103 ? 2.511 0.599 11.180 1.00 96.25 103 SER A C 1
ATOM 780 O O . SER A 1 103 ? 3.018 -0.215 10.407 1.00 96.25 103 SER A O 1
ATOM 782 N N . ALA A 1 104 ? 1.862 0.205 12.280 1.00 97.06 104 ALA A N 1
ATOM 783 C CA . ALA A 1 104 ? 1.656 -1.199 12.627 1.00 97.06 104 ALA A CA 1
ATOM 784 C C . ALA A 1 104 ? 0.757 -1.916 11.610 1.00 97.06 104 ALA A C 1
ATOM 786 O O . ALA A 1 104 ? 1.130 -2.992 11.138 1.00 97.06 104 ALA A O 1
ATOM 787 N N . ILE A 1 105 ? -0.353 -1.290 11.206 1.00 97.25 105 ILE A N 1
ATOM 788 C CA . ILE A 1 105 ? -1.248 -1.809 10.162 1.00 97.25 105 ILE A CA 1
ATOM 789 C C . ILE A 1 105 ? -0.481 -2.006 8.850 1.00 97.25 105 ILE A C 1
ATOM 791 O O . ILE A 1 105 ? -0.507 -3.084 8.256 1.00 97.25 105 ILE A O 1
ATOM 795 N N . ARG A 1 106 ? 0.275 -0.988 8.422 1.00 96.31 106 ARG A N 1
ATOM 796 C CA . ARG A 1 106 ? 1.067 -1.038 7.184 1.00 96.31 106 ARG A CA 1
ATOM 797 C C . ARG A 1 106 ? 2.138 -2.134 7.226 1.00 96.31 106 ARG A C 1
ATOM 799 O O . ARG A 1 106 ? 2.337 -2.820 6.227 1.00 96.31 106 ARG A O 1
ATOM 806 N N . ARG A 1 107 ? 2.801 -2.349 8.371 1.00 96.38 107 ARG A N 1
ATOM 807 C CA . ARG A 1 107 ? 3.772 -3.448 8.545 1.00 96.38 107 ARG A CA 1
ATOM 808 C C . ARG A 1 107 ? 3.116 -4.825 8.495 1.00 96.38 107 ARG A C 1
ATOM 810 O O . ARG A 1 107 ? 3.681 -5.724 7.880 1.00 96.38 107 ARG A O 1
ATOM 817 N N . ALA A 1 108 ? 1.955 -4.995 9.126 1.00 96.19 108 ALA A N 1
ATOM 818 C CA . ALA A 1 108 ? 1.219 -6.257 9.086 1.00 96.19 108 ALA A CA 1
ATOM 819 C C . ALA A 1 108 ? 0.803 -6.607 7.648 1.00 96.19 108 ALA A C 1
ATOM 821 O O . ALA A 1 108 ? 1.066 -7.714 7.183 1.00 96.19 108 ALA A O 1
ATOM 822 N N . ALA A 1 109 ? 0.269 -5.630 6.913 1.00 96.44 109 ALA A N 1
ATOM 823 C CA . ALA A 1 109 ? -0.082 -5.788 5.506 1.00 96.44 109 ALA A CA 1
ATOM 824 C C . ALA A 1 109 ? 1.135 -6.093 4.617 1.00 96.44 109 ALA A C 1
ATOM 826 O O . ALA A 1 109 ? 1.053 -6.936 3.726 1.00 96.44 109 ALA A O 1
ATOM 827 N N . ALA A 1 110 ? 2.284 -5.456 4.873 1.00 96.31 110 ALA A N 1
ATOM 828 C CA . ALA A 1 110 ? 3.526 -5.770 4.169 1.00 96.31 110 ALA A CA 1
ATOM 829 C C . ALA A 1 110 ? 3.971 -7.220 4.406 1.00 96.31 110 ALA A C 1
ATOM 831 O O . ALA A 1 110 ? 4.286 -7.925 3.448 1.00 96.31 110 ALA A O 1
ATOM 832 N N . ALA A 1 111 ? 3.921 -7.690 5.655 1.00 95.62 111 ALA A N 1
ATOM 833 C CA . ALA A 1 111 ? 4.241 -9.073 5.990 1.00 95.62 111 ALA A CA 1
ATOM 834 C C . ALA A 1 111 ? 3.293 -10.071 5.303 1.00 95.62 111 ALA A C 1
ATOM 836 O O . ALA A 1 111 ? 3.764 -11.059 4.740 1.00 95.62 111 ALA A O 1
ATOM 837 N N . GLU A 1 112 ? 1.983 -9.799 5.283 1.00 94.56 112 GLU A N 1
ATOM 838 C CA . GLU A 1 112 ? 1.000 -10.624 4.565 1.00 94.56 112 GLU A CA 1
ATOM 839 C C . GLU A 1 112 ? 1.258 -10.644 3.051 1.00 94.56 112 GLU A C 1
ATOM 841 O O . GLU A 1 112 ? 1.178 -11.694 2.414 1.00 94.56 112 GLU A O 1
ATOM 846 N N . ALA A 1 113 ? 1.624 -9.498 2.473 1.00 95.25 113 ALA A N 1
ATOM 847 C CA . ALA A 1 113 ? 1.969 -9.375 1.061 1.00 95.25 113 ALA A CA 1
ATOM 848 C C . ALA A 1 113 ? 3.308 -10.040 0.687 1.00 95.25 113 ALA A C 1
ATOM 850 O O . ALA A 1 113 ? 3.648 -10.095 -0.496 1.00 95.25 113 ALA A O 1
ATOM 851 N N . GLY A 1 114 ? 4.084 -10.520 1.666 1.00 94.12 114 GLY A N 1
ATOM 852 C CA . GLY A 1 114 ? 5.440 -11.026 1.449 1.00 94.12 114 GLY A CA 1
ATOM 853 C C . GLY A 1 114 ? 6.448 -9.927 1.095 1.00 94.12 114 GLY A C 1
ATOM 854 O O . GLY A 1 114 ? 7.508 -10.213 0.543 1.00 94.12 114 GLY A O 1
ATOM 855 N N . VAL A 1 115 ? 6.127 -8.668 1.401 1.00 89.19 115 VAL A N 1
ATOM 856 C CA . VAL A 1 115 ? 6.954 -7.487 1.133 1.00 89.19 115 VAL A CA 1
ATOM 857 C C . VAL A 1 115 ? 7.747 -7.135 2.392 1.00 89.19 115 VAL A C 1
ATOM 859 O O . VAL A 1 115 ? 7.218 -7.105 3.499 1.00 89.19 115 VAL A O 1
ATOM 862 N N . GLY A 1 116 ? 9.047 -6.874 2.242 1.00 71.88 116 GLY A N 1
ATOM 863 C CA . GLY A 1 116 ? 9.940 -6.579 3.373 1.00 71.88 116 GLY A CA 1
ATOM 864 C C . GLY A 1 116 ? 10.534 -7.815 4.061 1.00 71.88 116 GLY A C 1
ATOM 865 O O . GLY A 1 116 ? 11.374 -7.675 4.948 1.00 71.88 116 GLY A O 1
ATOM 866 N N . GLY A 1 117 ? 10.172 -9.022 3.614 1.00 53.47 117 GLY A N 1
ATOM 867 C CA . GLY A 1 117 ? 10.825 -10.274 3.986 1.00 53.47 117 GLY A CA 1
ATOM 868 C C . GLY A 1 117 ? 11.851 -10.696 2.939 1.00 53.47 117 GLY A C 1
ATOM 869 O O . GLY A 1 117 ? 11.505 -11.423 2.025 1.00 53.47 117 GLY A O 1
ATOM 870 N N . ALA A 1 118 ? 13.099 -10.252 3.108 1.00 34.59 118 ALA A N 1
ATOM 871 C CA . ALA A 1 118 ? 14.310 -10.733 2.437 1.00 34.59 118 ALA A CA 1
ATOM 872 C C . ALA A 1 118 ? 14.272 -10.863 0.898 1.00 34.59 118 ALA A C 1
ATOM 874 O O . ALA A 1 118 ? 13.677 -11.767 0.317 1.00 34.59 118 ALA A O 1
ATOM 875 N N . ALA A 1 119 ? 15.141 -10.078 0.259 1.00 31.86 119 ALA A N 1
ATOM 876 C CA . ALA A 1 119 ? 15.982 -10.652 -0.779 1.00 31.86 119 ALA A CA 1
ATOM 877 C C . ALA A 1 119 ? 16.519 -12.010 -0.275 1.00 31.86 119 ALA A C 1
ATOM 879 O O . ALA A 1 119 ? 17.285 -12.057 0.690 1.00 31.86 119 ALA A O 1
ATOM 880 N N . ARG A 1 120 ? 16.050 -13.098 -0.879 1.00 35.53 120 ARG A N 1
ATOM 881 C CA . ARG A 1 120 ? 16.716 -14.398 -0.879 1.00 35.53 120 ARG A CA 1
ATOM 882 C C . ARG A 1 120 ? 17.159 -14.683 -2.298 1.00 35.53 120 ARG A C 1
ATOM 884 O O . ARG A 1 120 ? 16.363 -14.381 -3.214 1.00 35.53 120 ARG A O 1
#

pLDDT: mean 90.97, std 15.96, range [31.86, 98.69]

Radius of gyration: 17.02 Å; chains: 1; bounding box: 48×44×41 Å